Protein AF-A0A2E5PJ48-F1 (afdb_monomer)

pLDDT: mean 80.53, std 19.3, range [35.97, 98.06]

Radius of gyration: 12.06 Å; Cα contacts (8 Å, |Δi|>4): 80; chains: 1; bounding box: 27×26×31 Å

Secondary struct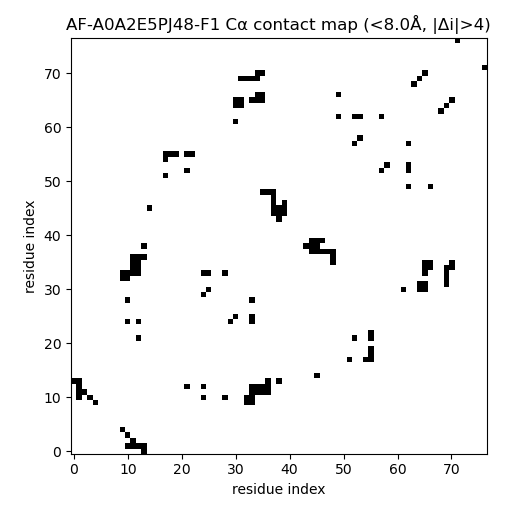ure (DSSP, 8-state):
--PPPTTS--PPP-SS-SSSHHHHHHHHH-GGG------TTSSS--S-HHHHHHHTT--HHHHHIIIIIHHHHHHT-

Solvent-accessible surface area (backbone atoms only — not comparable to full-atom values): 4903 Å² total; per-residue (Å²): 136,88,76,84,55,94,87,55,100,57,64,74,71,77,95,88,58,105,49,67,56,68,54,50,46,34,76,72,62,36,65,79,54,34,51,72,63,40,55,65,100,46,88,91,38,45,93,57,55,66,54,57,45,51,78,56,72,48,52,72,71,53,47,46,34,20,67,43,54,30,46,30,70,72,72,72,104

Nearest PDB structures (foldseek):
  4ig2-assembly1_A  TM=8.718E-01  e=2.313E-02  Pseudomonas fluorescens
  4epk-assembly1_B  TM=8.612E-01  e=2.473E-02  Pseudomonas fluorescens
  4eri-assembly1_B  TM=8.604E-01  e=2.473E-02  Pseudomonas fluorescens
  6mgt-assembly1_B  TM=8.536E-01  e=3.454E-02  Pseudomonas fluorescens
  8yt2-assembly2_B  TM=8.577E-01  e=3.454E-02  Pseudomonas fluorescens

Structure (mmCIF, N/CA/C/O backbone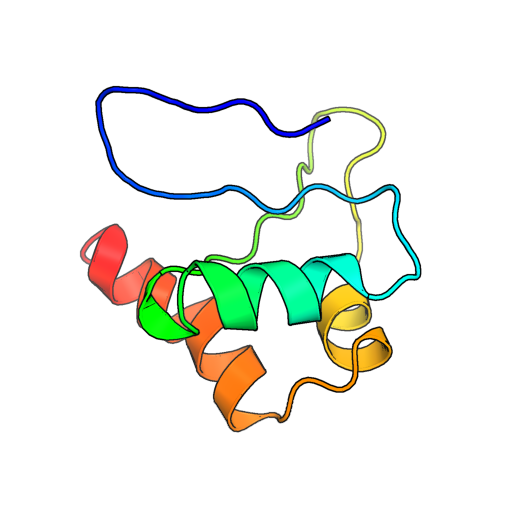):
data_AF-A0A2E5PJ48-F1
#
_entry.id   AF-A0A2E5PJ48-F1
#
loop_
_atom_site.group_PDB
_atom_site.id
_atom_site.type_symbol
_atom_site.label_atom_id
_atom_site.label_alt_id
_atom_site.label_comp_id
_atom_site.label_asym_id
_atom_site.label_entity_id
_atom_site.label_seq_id
_atom_site.pdbx_PDB_ins_code
_atom_site.Cartn_x
_atom_site.Cartn_y
_atom_site.Cartn_z
_atom_site.occupancy
_atom_site.B_iso_or_equiv
_atom_site.auth_seq_id
_atom_site.auth_comp_id
_atom_site.auth_asym_id
_atom_site.auth_atom_id
_atom_site.pdbx_PDB_model_num
ATOM 1 N N . MET A 1 1 ? 17.004 -4.971 6.446 1.00 35.97 1 MET A N 1
ATOM 2 C CA . MET A 1 1 ? 17.087 -5.392 7.870 1.00 35.97 1 MET A CA 1
ATOM 3 C C . MET A 1 1 ? 15.764 -5.089 8.586 1.00 35.97 1 MET A C 1
ATOM 5 O O . MET A 1 1 ? 15.396 -3.926 8.697 1.00 35.97 1 MET A O 1
ATOM 9 N N . VAL A 1 2 ? 15.016 -6.109 9.035 1.00 40.81 2 VAL A N 1
ATOM 10 C CA . VAL A 1 2 ? 13.691 -5.948 9.682 1.00 40.81 2 VAL A CA 1
ATOM 11 C C . VAL A 1 2 ? 13.868 -5.613 11.165 1.00 40.81 2 VAL A C 1
ATOM 13 O O . VAL A 1 2 ? 14.357 -6.442 11.930 1.00 40.81 2 VAL A O 1
ATOM 16 N N . LYS A 1 3 ? 13.463 -4.412 11.595 1.00 43.84 3 LYS A N 1
ATOM 17 C CA . LYS A 1 3 ? 13.388 -4.065 13.023 1.00 43.84 3 LYS A CA 1
ATOM 18 C C . LYS A 1 3 ? 11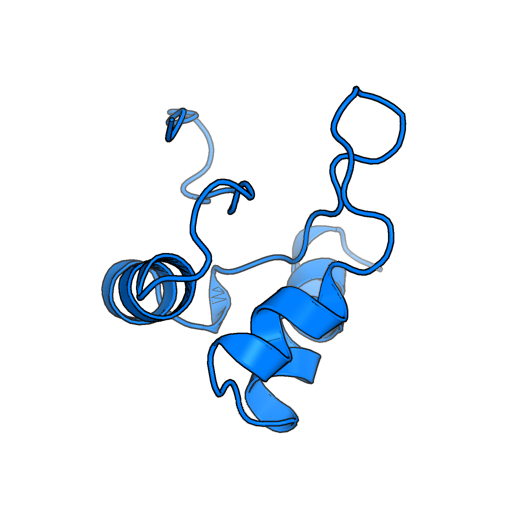.981 -4.354 13.549 1.00 43.84 3 LYS A C 1
ATOM 20 O O . LYS A 1 3 ? 11.016 -3.752 13.092 1.00 43.84 3 LYS A O 1
ATOM 25 N N . ARG A 1 4 ? 11.881 -5.276 14.511 1.00 41.12 4 ARG A N 1
ATOM 26 C CA . ARG A 1 4 ? 10.665 -5.521 15.300 1.00 41.12 4 ARG A CA 1
ATOM 27 C C . ARG A 1 4 ? 10.503 -4.395 16.324 1.00 41.12 4 ARG A C 1
ATOM 29 O O . ARG A 1 4 ? 11.429 -4.148 17.089 1.00 41.12 4 ARG A O 1
ATOM 36 N N . ASN A 1 5 ? 9.341 -3.746 16.346 1.00 45.44 5 ASN A N 1
ATOM 37 C CA . ASN A 1 5 ? 8.898 -2.942 17.482 1.00 45.44 5 ASN A CA 1
ATOM 38 C C . ASN A 1 5 ? 7.948 -3.816 18.315 1.00 45.44 5 ASN A C 1
ATOM 40 O O . ASN A 1 5 ? 6.944 -4.302 17.803 1.00 45.44 5 ASN A O 1
ATOM 44 N N . THR A 1 6 ? 8.318 -4.086 19.564 1.00 48.06 6 THR A N 1
ATOM 45 C CA . THR A 1 6 ? 7.649 -5.040 20.461 1.00 48.06 6 THR A CA 1
ATOM 46 C C . THR A 1 6 ? 6.356 -4.520 21.089 1.00 48.06 6 THR A C 1
ATOM 48 O O . THR A 1 6 ? 5.705 -5.281 21.793 1.00 48.06 6 THR A O 1
ATOM 51 N N . GLU A 1 7 ? 5.946 -3.277 20.823 1.00 52.50 7 GLU A N 1
ATOM 52 C CA . GLU A 1 7 ? 4.758 -2.689 21.467 1.00 52.50 7 GLU A CA 1
ATOM 53 C C . GLU A 1 7 ? 3.547 -2.509 20.546 1.00 52.50 7 GLU A C 1
ATOM 55 O O . GLU A 1 7 ? 2.441 -2.275 21.025 1.00 52.50 7 GLU A O 1
ATOM 60 N N . LYS A 1 8 ? 3.704 -2.662 19.227 1.00 51.38 8 LYS A N 1
ATOM 61 C CA . LYS A 1 8 ? 2.585 -2.672 18.274 1.00 51.38 8 LYS A CA 1
ATOM 62 C C . LYS A 1 8 ? 2.924 -3.649 17.159 1.00 51.38 8 LYS A C 1
ATOM 64 O O . LYS A 1 8 ? 3.914 -3.452 16.463 1.00 51.38 8 LYS A O 1
ATOM 69 N N . HIS A 1 9 ? 2.126 -4.704 17.016 1.00 50.81 9 HIS A N 1
ATOM 70 C CA . HIS A 1 9 ? 2.281 -5.756 16.009 1.00 50.81 9 HIS A CA 1
ATOM 71 C C . HIS A 1 9 ? 2.146 -5.210 14.574 1.00 50.81 9 HIS A C 1
ATOM 73 O O . HIS A 1 9 ? 1.143 -5.461 13.925 1.00 50.81 9 HIS A O 1
ATOM 79 N N . LYS A 1 10 ? 3.118 -4.439 14.067 1.00 51.41 10 LYS A N 1
ATOM 80 C CA . LYS A 1 10 ? 3.147 -3.974 12.673 1.00 51.41 10 LYS A CA 1
ATOM 81 C C . LYS A 1 10 ? 4.554 -4.025 12.095 1.00 51.41 10 LYS A C 1
ATOM 83 O O . LYS A 1 10 ? 5.524 -3.596 12.722 1.00 51.41 10 LYS A O 1
ATOM 88 N N . TYR A 1 11 ? 4.648 -4.559 10.880 1.00 54.75 11 TYR A N 1
ATOM 89 C CA . TYR A 1 11 ? 5.889 -4.695 10.128 1.00 54.75 11 TYR A CA 1
ATOM 90 C C . TYR A 1 11 ? 6.017 -3.537 9.137 1.00 54.75 11 TYR A C 1
ATOM 92 O O . TYR A 1 11 ? 5.119 -3.289 8.339 1.00 54.75 11 TYR A O 1
ATOM 100 N N . LEU A 1 12 ? 7.148 -2.834 9.185 1.00 52.47 12 LEU A N 1
ATOM 101 C CA . LEU A 1 12 ? 7.482 -1.773 8.238 1.00 52.47 12 LEU A CA 1
ATOM 102 C C . LEU A 1 12 ? 8.321 -2.377 7.103 1.00 52.47 12 LEU A C 1
ATOM 104 O O . LEU A 1 12 ? 9.398 -2.923 7.360 1.00 52.47 12 LEU A O 1
ATOM 108 N N . VAL A 1 13 ? 7.834 -2.305 5.863 1.00 52.69 13 VAL A N 1
ATOM 109 C CA . VAL A 1 13 ? 8.579 -2.746 4.672 1.00 52.69 13 VAL A CA 1
ATOM 110 C C . VAL A 1 13 ? 9.695 -1.728 4.388 1.00 52.69 13 VAL A C 1
ATOM 112 O O . VAL A 1 13 ? 9.433 -0.529 4.397 1.00 52.69 13 VAL A O 1
ATOM 115 N N . ARG A 1 14 ? 10.944 -2.174 4.176 1.00 54.69 14 ARG A N 1
ATOM 116 C CA . ARG A 1 14 ? 12.069 -1.320 3.741 1.00 54.69 14 ARG A CA 1
ATOM 117 C C . ARG A 1 14 ? 12.735 -1.896 2.492 1.00 54.69 14 ARG A C 1
ATOM 119 O O . ARG A 1 14 ? 12.975 -3.104 2.435 1.00 54.69 14 ARG A O 1
ATOM 126 N N . GLU A 1 15 ? 13.025 -1.009 1.542 1.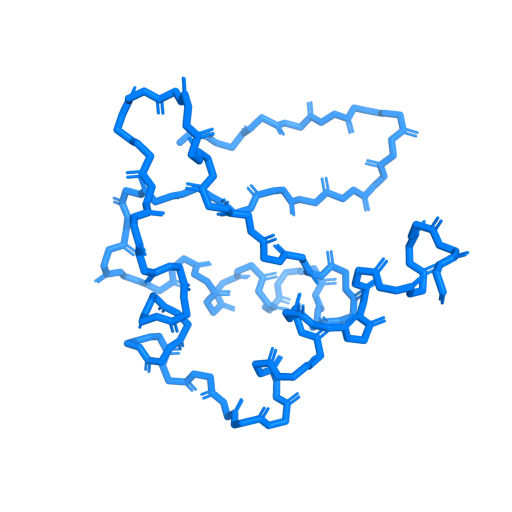00 58.78 15 GLU A N 1
ATOM 127 C CA . GLU A 1 15 ? 13.692 -1.261 0.265 1.00 58.78 15 GLU A CA 1
ATOM 128 C C . GLU A 1 15 ? 15.157 -1.667 0.447 1.00 58.78 15 GLU A C 1
ATOM 130 O O . GLU A 1 15 ? 16.023 -0.862 0.768 1.00 58.78 15 GLU A O 1
ATOM 135 N N . GLU A 1 16 ? 15.429 -2.939 0.207 1.00 45.59 16 GLU A N 1
ATOM 136 C CA . GLU A 1 16 ? 16.701 -3.400 -0.360 1.00 45.59 16 GLU A CA 1
ATOM 137 C C . GLU A 1 16 ? 16.476 -4.720 -1.120 1.00 45.59 16 GLU A C 1
ATOM 139 O O . GLU A 1 16 ? 17.367 -5.551 -1.249 1.00 45.59 16 GLU A O 1
ATOM 144 N N . ASN A 1 17 ? 15.247 -4.941 -1.613 1.00 45.09 17 ASN A N 1
ATOM 145 C CA . ASN A 1 17 ? 14.837 -6.184 -2.258 1.00 45.09 17 ASN A CA 1
ATOM 146 C C . ASN A 1 17 ? 13.911 -5.909 -3.451 1.00 45.09 17 ASN A C 1
ATOM 148 O O . ASN A 1 17 ? 12.692 -5.891 -3.296 1.00 45.09 17 ASN A O 1
ATOM 152 N N . ASN A 1 18 ? 14.495 -5.849 -4.653 1.00 50.03 18 ASN A N 1
ATOM 153 C CA . ASN A 1 18 ? 13.823 -6.124 -5.938 1.00 50.03 18 ASN A CA 1
ATOM 154 C C . ASN A 1 18 ? 13.439 -7.619 -6.046 1.00 50.03 18 ASN A C 1
ATOM 156 O O . ASN A 1 18 ? 13.731 -8.303 -7.023 1.00 50.03 18 ASN A O 1
ATOM 160 N N . GLY A 1 19 ? 12.871 -8.172 -4.978 1.00 57.91 19 GLY A N 1
ATOM 161 C CA . GLY A 1 19 ? 12.696 -9.601 -4.772 1.00 57.91 19 GLY A CA 1
ATOM 162 C C . GLY A 1 19 ? 11.384 -9.915 -4.059 1.00 57.91 19 GLY A C 1
ATOM 163 O O . GLY A 1 19 ? 10.564 -9.029 -3.829 1.00 57.91 19 GLY A O 1
ATOM 164 N N . PRO A 1 20 ? 11.169 -11.172 -3.648 1.00 73.50 20 PRO A N 1
ATOM 165 C CA . PRO A 1 20 ? 9.893 -11.650 -3.114 1.00 73.50 20 PRO A CA 1
ATOM 166 C C . PRO A 1 20 ? 9.511 -11.050 -1.751 1.00 73.50 20 PRO A C 1
ATOM 168 O O . PRO A 1 20 ? 8.512 -11.462 -1.174 1.00 73.50 20 PRO A O 1
ATOM 171 N N . ALA A 1 21 ? 10.276 -10.096 -1.212 1.00 85.44 21 ALA A N 1
ATOM 172 C CA . ALA A 1 21 ? 10.105 -9.584 0.143 1.00 85.44 21 ALA A CA 1
ATOM 173 C C . ALA A 1 21 ? 8.724 -8.948 0.400 1.00 85.44 21 ALA A C 1
ATOM 175 O O . ALA A 1 21 ? 8.125 -9.290 1.422 1.00 85.44 21 ALA A O 1
ATOM 176 N N . PRO A 1 22 ? 8.150 -8.109 -0.488 1.00 87.88 22 PRO A N 1
ATOM 177 C CA . PRO A 1 22 ? 6.801 -7.586 -0.271 1.00 87.88 22 PRO A CA 1
ATOM 178 C C . PRO A 1 22 ? 5.737 -8.693 -0.279 1.00 87.88 22 PRO A C 1
ATOM 180 O O . PRO A 1 22 ? 4.869 -8.711 0.592 1.00 87.88 22 PRO A O 1
ATOM 183 N N . LYS A 1 23 ? 5.835 -9.667 -1.198 1.00 90.25 23 LYS A N 1
ATOM 184 C CA . LYS A 1 23 ? 4.917 -10.823 -1.247 1.00 90.25 23 LYS A CA 1
ATOM 185 C C . LYS A 1 23 ? 5.068 -11.722 -0.015 1.00 90.25 23 LYS A C 1
ATOM 187 O O . LYS A 1 23 ? 4.068 -12.124 0.561 1.00 90.25 23 LYS A O 1
ATOM 192 N N . TYR A 1 24 ? 6.295 -11.962 0.440 1.00 90.50 24 TYR A N 1
ATOM 193 C CA . TYR A 1 24 ? 6.566 -12.696 1.676 1.00 90.50 24 TYR A CA 1
ATOM 194 C C . TYR A 1 24 ? 5.949 -11.997 2.893 1.00 90.50 24 TYR A C 1
ATOM 196 O O . TYR A 1 24 ? 5.335 -12.648 3.731 1.00 90.50 24 TYR A O 1
ATOM 204 N N . LEU A 1 25 ? 6.070 -10.668 2.989 1.00 91.81 25 LEU A N 1
ATOM 205 C CA . LEU A 1 25 ? 5.455 -9.904 4.077 1.00 91.81 25 LEU A CA 1
ATOM 206 C C . LEU A 1 25 ? 3.930 -9.951 4.022 1.00 91.81 25 LEU A C 1
ATOM 208 O O . LEU A 1 25 ? 3.308 -10.086 5.071 1.00 91.81 25 LEU A O 1
ATOM 212 N N . ARG A 1 26 ? 3.334 -9.915 2.826 1.00 93.31 26 ARG A N 1
ATOM 213 C CA . ARG A 1 26 ? 1.897 -10.156 2.651 1.00 93.31 26 ARG A CA 1
ATOM 214 C C . ARG A 1 26 ? 1.504 -11.537 3.165 1.00 93.31 26 ARG A C 1
ATOM 216 O O . ARG A 1 26 ? 0.533 -11.639 3.902 1.00 93.31 26 ARG A O 1
ATOM 223 N N . ASP A 1 27 ? 2.242 -12.577 2.790 1.00 93.62 27 ASP A N 1
ATOM 224 C CA . ASP A 1 27 ? 1.922 -13.954 3.180 1.00 93.62 27 ASP A CA 1
ATOM 225 C C . ASP A 1 27 ? 2.105 -14.179 4.690 1.00 93.62 27 ASP A C 1
ATOM 227 O O . ASP A 1 27 ? 1.377 -14.963 5.292 1.00 93.62 27 ASP A O 1
ATOM 231 N N . LEU A 1 28 ? 3.044 -13.461 5.313 1.00 95.06 28 LEU A N 1
ATOM 232 C CA . LEU A 1 28 ? 3.325 -13.548 6.744 1.00 95.06 28 LEU A CA 1
ATOM 233 C C . LEU A 1 28 ? 2.363 -12.719 7.611 1.00 95.06 28 LEU A C 1
ATOM 235 O O . LEU A 1 28 ? 1.924 -13.196 8.654 1.00 95.06 28 LEU A O 1
ATOM 239 N N . ALA A 1 29 ? 2.102 -11.465 7.236 1.00 93.38 29 ALA A N 1
ATOM 240 C CA . ALA A 1 29 ? 1.372 -10.499 8.062 1.00 93.38 29 ALA A CA 1
ATOM 241 C C . ALA A 1 29 ? -0.084 -10.289 7.618 1.00 93.38 29 ALA A C 1
ATOM 243 O O . ALA A 1 29 ? -0.894 -9.796 8.397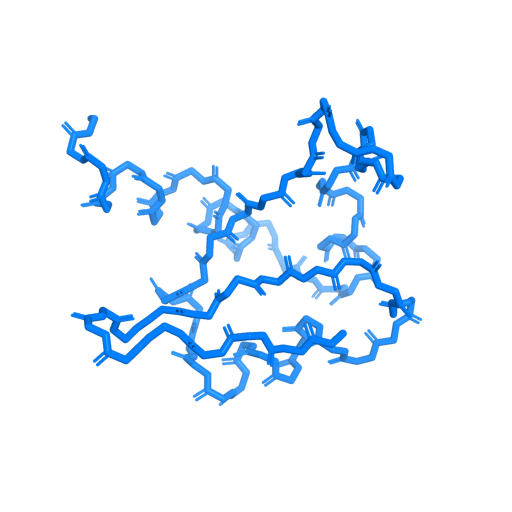 1.00 93.38 29 ALA A O 1
ATOM 24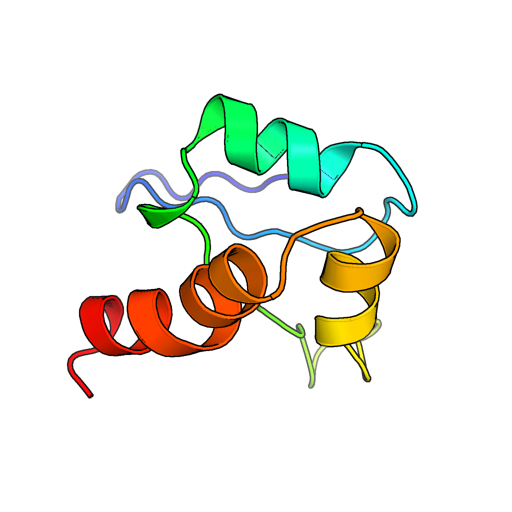4 N N . GLY A 1 30 ? -0.425 -10.664 6.386 1.00 95.19 30 GLY A N 1
ATOM 245 C CA . GLY A 1 30 ? -1.705 -10.344 5.765 1.00 95.19 30 GLY A CA 1
ATOM 246 C C . GLY A 1 30 ? -1.723 -8.945 5.147 1.00 95.19 30 GLY A C 1
ATOM 247 O O . GLY A 1 30 ? -1.028 -8.026 5.581 1.00 95.19 30 GLY A O 1
ATOM 248 N N . ILE A 1 31 ? -2.546 -8.775 4.110 1.00 96.69 31 ILE A N 1
ATOM 249 C CA . ILE A 1 31 ? -2.644 -7.514 3.360 1.00 96.69 31 ILE A CA 1
ATOM 250 C C . ILE A 1 31 ? -3.158 -6.343 4.212 1.00 96.69 31 ILE A C 1
ATOM 252 O O . ILE A 1 31 ? -2.808 -5.196 3.953 1.00 96.69 31 ILE A O 1
ATOM 256 N N . ASP A 1 32 ? -3.958 -6.624 5.241 1.00 96.44 32 ASP A N 1
ATOM 257 C CA . ASP A 1 32 ? -4.583 -5.626 6.117 1.00 96.44 32 ASP A CA 1
ATOM 258 C C . ASP A 1 32 ? -3.616 -5.018 7.147 1.00 96.44 32 ASP A C 1
ATOM 260 O O . ASP A 1 32 ? -3.852 -3.925 7.658 1.00 96.44 32 ASP A O 1
ATOM 264 N N . GLU A 1 33 ? -2.488 -5.684 7.408 1.00 96.00 33 GLU A N 1
ATOM 265 C CA . GLU A 1 33 ? -1.476 -5.224 8.370 1.00 96.00 33 GLU A CA 1
ATOM 266 C C . GLU A 1 33 ? -0.283 -4.523 7.710 1.00 96.00 33 GLU A C 1
ATOM 268 O O . GLU A 1 33 ? 0.655 -4.086 8.384 1.00 96.00 33 GLU A O 1
ATOM 273 N N . MET A 1 34 ? -0.312 -4.383 6.384 1.00 96.00 34 MET A N 1
ATOM 274 C CA . MET A 1 34 ? 0.729 -3.713 5.612 1.00 96.00 34 MET A CA 1
ATOM 275 C C . MET A 1 34 ? 0.409 -2.230 5.407 1.00 96.00 34 MET A C 1
ATOM 277 O O . MET A 1 34 ? -0.724 -1.862 5.098 1.00 96.00 34 MET A O 1
ATOM 281 N N . LEU A 1 35 ? 1.435 -1.384 5.525 1.00 96.25 35 LEU A N 1
ATOM 282 C CA . LEU A 1 35 ? 1.378 0.057 5.267 1.00 96.25 35 LEU A CA 1
ATOM 283 C C . LEU A 1 35 ? 2.522 0.453 4.327 1.00 96.25 35 LEU A C 1
ATOM 285 O O . LEU A 1 35 ? 3.644 -0.038 4.486 1.00 96.25 35 LEU A O 1
ATOM 289 N N . LEU A 1 36 ? 2.255 1.356 3.380 1.00 94.19 36 LEU A N 1
ATOM 290 C CA . LEU A 1 36 ? 3.294 1.905 2.508 1.00 94.19 36 LEU A CA 1
ATOM 291 C C . LEU A 1 36 ? 4.146 2.938 3.256 1.00 94.19 36 LEU A C 1
ATOM 293 O O . LEU A 1 36 ? 3.615 3.847 3.890 1.00 94.19 36 LEU A O 1
ATOM 297 N N . GLY A 1 37 ? 5.470 2.829 3.148 1.00 90.88 37 GLY A N 1
ATOM 298 C CA . GLY A 1 37 ? 6.405 3.802 3.709 1.00 90.88 37 GLY A CA 1
ATOM 299 C C . GLY A 1 37 ? 7.509 4.132 2.714 1.00 90.88 37 GLY A C 1
ATOM 300 O O . GLY A 1 37 ? 8.185 3.229 2.240 1.00 90.88 37 GLY A O 1
ATOM 301 N N . SER A 1 38 ? 7.706 5.421 2.427 1.00 88.12 38 SER A N 1
ATOM 302 C CA . SER A 1 38 ? 8.729 5.889 1.479 1.00 88.12 38 SER A CA 1
ATOM 303 C C . SER A 1 38 ? 10.118 6.031 2.102 1.00 88.12 38 SER A C 1
ATOM 305 O O . SER A 1 38 ? 11.125 6.009 1.410 1.00 88.12 38 SER A O 1
ATOM 307 N N . GLY A 1 39 ? 10.207 6.244 3.418 1.00 84.69 39 GLY A N 1
ATOM 308 C CA . GLY A 1 39 ? 11.483 6.591 4.052 1.00 84.69 39 GLY A CA 1
ATOM 309 C C . GLY A 1 39 ? 12.083 7.916 3.555 1.00 84.69 39 GLY A C 1
ATOM 310 O O . GLY A 1 39 ? 13.261 8.170 3.804 1.00 84.69 39 GLY A O 1
ATOM 311 N N . LEU A 1 40 ? 11.298 8.767 2.876 1.00 80.75 40 LEU A N 1
ATOM 312 C CA . LEU A 1 40 ? 11.737 10.099 2.452 1.00 80.75 40 LEU A CA 1
ATOM 313 C C . LEU A 1 40 ? 12.274 10.897 3.650 1.00 80.75 40 LEU A C 1
ATOM 315 O O . LEU A 1 40 ? 11.797 10.746 4.775 1.00 80.75 40 LEU A O 1
ATOM 319 N N . LEU A 1 41 ? 13.258 11.762 3.380 1.00 79.31 41 LEU A N 1
ATOM 320 C CA . LEU A 1 41 ? 14.049 12.542 4.351 1.00 79.31 41 LEU A CA 1
ATOM 321 C C . LEU A 1 41 ? 15.170 11.770 5.081 1.00 79.31 41 LEU A C 1
ATOM 323 O O . LEU A 1 41 ? 15.967 12.400 5.773 1.00 79.31 41 LEU A O 1
ATOM 327 N N . PHE A 1 42 ? 15.309 10.454 4.869 1.00 72.56 42 PHE A N 1
ATOM 328 C CA . PHE A 1 42 ? 16.446 9.658 5.357 1.00 72.56 42 PHE A CA 1
ATOM 329 C C . PHE A 1 42 ? 17.087 8.856 4.211 1.00 72.56 42 PHE A C 1
ATOM 331 O O . PHE A 1 42 ? 16.474 7.903 3.739 1.00 72.56 42 PHE A O 1
ATOM 338 N N . PRO A 1 43 ? 18.304 9.199 3.746 1.00 68.56 43 PRO A N 1
ATOM 339 C CA . PRO A 1 43 ? 18.929 8.507 2.620 1.00 68.5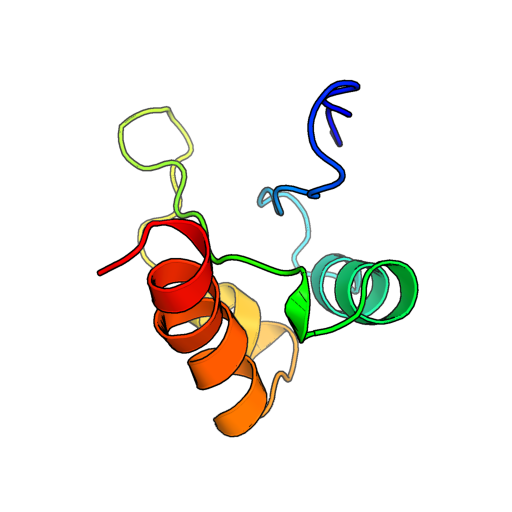6 43 PRO A CA 1
ATOM 340 C C . PRO A 1 43 ? 19.250 7.025 2.911 1.00 68.56 43 PRO A C 1
ATOM 342 O O . PRO A 1 43 ? 19.762 6.735 3.998 1.00 68.56 43 PRO A O 1
ATOM 345 N N . PRO A 1 44 ? 19.047 6.109 1.939 1.00 72.06 44 PRO A N 1
ATOM 346 C CA . PRO A 1 44 ? 18.327 6.307 0.678 1.00 72.06 44 PRO A CA 1
ATOM 347 C C . PRO A 1 44 ? 16.808 6.189 0.909 1.00 72.06 44 PRO A C 1
ATOM 349 O O . PRO A 1 44 ? 16.306 5.114 1.222 1.00 72.06 44 PRO A O 1
ATOM 352 N N . GLY A 1 45 ? 16.078 7.299 0.787 1.00 77.44 45 GLY A N 1
ATOM 353 C CA . GLY A 1 45 ? 14.614 7.277 0.781 1.00 77.44 45 GLY A CA 1
ATOM 354 C C . GLY A 1 45 ? 14.105 6.928 -0.616 1.00 77.44 45 GLY A C 1
ATOM 355 O O . GLY A 1 45 ? 14.754 7.282 -1.600 1.00 77.44 45 GLY A O 1
ATOM 356 N N . ASP A 1 46 ? 12.956 6.269 -0.697 1.00 84.25 46 ASP A N 1
ATOM 357 C CA . ASP A 1 46 ? 12.337 5.844 -1.949 1.00 84.25 46 ASP A CA 1
ATOM 358 C C . ASP A 1 46 ? 11.484 6.984 -2.548 1.00 84.25 46 ASP A C 1
ATOM 360 O O . ASP A 1 46 ? 10.504 7.418 -1.923 1.00 84.25 46 ASP A O 1
ATOM 364 N N . PRO A 1 47 ? 11.851 7.512 -3.732 1.00 85.69 47 PRO A N 1
ATOM 365 C CA . PRO A 1 47 ? 11.085 8.553 -4.405 1.00 85.69 47 PRO A CA 1
ATOM 366 C C . PRO A 1 47 ? 9.794 8.041 -5.069 1.00 85.69 47 PRO A C 1
ATOM 368 O O . PRO A 1 47 ? 8.922 8.862 -5.351 1.00 85.69 47 PRO A O 1
ATOM 371 N N . ASP A 1 48 ? 9.645 6.732 -5.313 1.00 89.75 48 ASP A N 1
ATOM 372 C CA . ASP A 1 48 ? 8.450 6.122 -5.915 1.00 89.75 48 ASP A CA 1
ATOM 373 C C . ASP A 1 48 ? 8.095 4.768 -5.258 1.00 89.75 48 ASP A C 1
ATOM 375 O O . ASP A 1 48 ? 8.167 3.709 -5.894 1.00 89.75 48 ASP A O 1
ATOM 379 N N . PRO A 1 49 ? 7.611 4.781 -4.001 1.00 89.12 49 PRO A N 1
ATOM 380 C CA . PRO A 1 49 ? 7.281 3.560 -3.260 1.00 89.12 49 PRO A CA 1
ATOM 381 C C . PRO A 1 49 ? 6.094 2.783 -3.840 1.00 89.12 49 PRO A C 1
ATOM 383 O O . PRO A 1 49 ? 5.895 1.608 -3.526 1.00 89.12 49 PRO A O 1
ATOM 386 N N . LEU A 1 50 ? 5.292 3.404 -4.711 1.00 92.31 50 LEU A N 1
ATOM 387 C CA . LEU A 1 50 ? 4.224 2.703 -5.422 1.00 92.31 50 LEU A CA 1
ATOM 388 C C . LEU A 1 50 ? 4.787 1.791 -6.512 1.00 92.31 50 LEU A C 1
ATOM 390 O O . LEU A 1 50 ? 4.236 0.710 -6.739 1.00 92.31 50 LEU A O 1
ATOM 394 N N . SER A 1 51 ? 5.882 2.191 -7.166 1.00 90.62 51 SER A N 1
ATOM 395 C CA . SER A 1 51 ? 6.558 1.340 -8.147 1.00 90.62 51 SER A CA 1
ATOM 396 C C . SER A 1 51 ? 7.033 0.023 -7.530 1.00 90.62 51 SER A C 1
ATOM 398 O O . SER A 1 51 ? 6.851 -1.022 -8.150 1.00 90.62 51 SER A O 1
ATOM 400 N N . ALA A 1 52 ? 7.510 0.030 -6.281 1.00 86.75 52 ALA A N 1
ATOM 401 C CA . ALA A 1 52 ? 7.946 -1.175 -5.580 1.00 86.75 52 ALA A CA 1
ATOM 402 C C . ALA A 1 52 ? 6.815 -2.210 -5.418 1.00 86.75 52 ALA A C 1
ATOM 404 O O . ALA A 1 52 ? 7.024 -3.407 -5.624 1.00 86.75 52 ALA A O 1
ATOM 405 N N . LEU A 1 53 ? 5.588 -1.766 -5.112 1.00 92.44 53 LEU A N 1
ATOM 406 C CA . LEU A 1 53 ? 4.430 -2.666 -5.019 1.00 92.44 53 LEU A CA 1
ATOM 407 C C . LEU A 1 53 ? 4.018 -3.219 -6.390 1.00 92.44 53 LEU A C 1
ATOM 409 O O . LEU A 1 53 ? 3.691 -4.402 -6.500 1.00 92.44 53 LEU A O 1
ATOM 413 N N . ARG A 1 54 ? 4.059 -2.385 -7.435 1.00 93.19 54 ARG A N 1
ATOM 414 C CA . ARG A 1 54 ? 3.748 -2.796 -8.816 1.00 93.19 54 ARG A CA 1
ATOM 415 C C . ARG A 1 54 ? 4.762 -3.810 -9.340 1.00 93.19 54 ARG A C 1
ATOM 417 O O . ARG A 1 54 ? 4.369 -4.840 -9.872 1.00 93.19 54 ARG A O 1
ATOM 424 N N . ASN A 1 55 ? 6.050 -3.556 -9.120 1.00 90.44 55 ASN A N 1
ATOM 425 C CA . ASN A 1 55 ? 7.144 -4.456 -9.492 1.00 90.44 55 ASN A CA 1
ATOM 426 C C . ASN A 1 55 ? 7.078 -5.789 -8.730 1.00 90.44 55 ASN A C 1
ATOM 428 O O . ASN A 1 55 ? 7.581 -6.803 -9.204 1.00 90.44 55 ASN A O 1
ATOM 432 N N . ALA A 1 56 ? 6.439 -5.798 -7.559 1.00 90.81 56 ALA A N 1
ATOM 433 C CA . ALA A 1 56 ? 6.137 -6.997 -6.792 1.00 90.81 56 ALA A CA 1
ATOM 434 C C . ALA A 1 56 ? 4.762 -7.611 -7.136 1.00 90.81 56 ALA A C 1
ATOM 436 O O . ALA A 1 56 ? 4.220 -8.347 -6.316 1.00 90.81 56 ALA A O 1
ATOM 437 N N . ASP A 1 57 ? 4.186 -7.328 -8.309 1.00 92.38 57 ASP A N 1
ATOM 438 C CA . ASP A 1 57 ? 2.899 -7.840 -8.818 1.00 92.38 57 ASP A CA 1
ATOM 439 C C . ASP A 1 57 ? 1.728 -7.778 -7.819 1.00 92.38 57 ASP A C 1
ATOM 441 O O . ASP A 1 57 ? 0.909 -8.702 -7.726 1.00 92.38 57 ASP A O 1
ATOM 445 N N . PHE A 1 58 ? 1.640 -6.715 -7.022 1.00 94.19 58 PHE A N 1
ATOM 446 C CA . PHE A 1 58 ? 0.425 -6.461 -6.254 1.00 94.19 58 PHE A CA 1
ATOM 447 C C . PHE A 1 58 ? -0.680 -5.971 -7.197 1.00 94.19 58 PHE A C 1
ATOM 449 O O . PHE A 1 58 ? -0.438 -5.156 -8.082 1.00 94.19 58 PHE A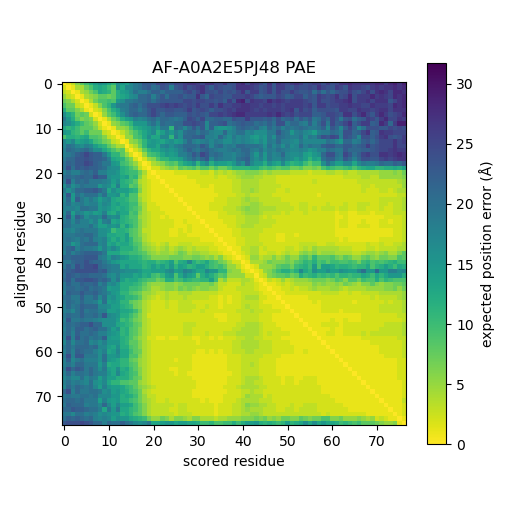 O 1
ATOM 456 N N . SER A 1 59 ? -1.907 -6.458 -6.998 1.00 96.12 59 SER A N 1
ATOM 457 C CA . SER A 1 59 ? -3.076 -5.944 -7.715 1.00 96.12 59 SER A CA 1
ATOM 458 C C . SER A 1 59 ? -3.410 -4.521 -7.270 1.00 96.12 59 SER A C 1
ATOM 460 O O . SER A 1 59 ? -3.082 -4.123 -6.150 1.00 96.12 59 SER A O 1
ATOM 462 N N . ASP A 1 60 ? -4.151 -3.779 -8.093 1.00 97.38 60 ASP A N 1
ATOM 463 C CA . ASP A 1 60 ? -4.599 -2.423 -7.751 1.00 97.38 60 ASP A CA 1
ATOM 464 C C . ASP A 1 60 ? -5.401 -2.383 -6.444 1.00 97.38 60 ASP A C 1
ATOM 466 O O . ASP A 1 60 ? -5.230 -1.477 -5.630 1.00 97.38 60 ASP A O 1
ATOM 470 N N . THR A 1 61 ? -6.222 -3.407 -6.184 1.00 98.00 61 THR A N 1
ATOM 471 C CA . THR A 1 61 ? -6.956 -3.543 -4.918 1.00 98.00 61 THR A CA 1
ATOM 472 C C . THR A 1 61 ? -6.009 -3.675 -3.729 1.00 98.00 61 THR A C 1
ATOM 474 O O . THR A 1 61 ? -6.221 -3.035 -2.700 1.00 98.00 61 THR A O 1
ATOM 477 N N . HIS A 1 62 ? -4.947 -4.475 -3.855 1.00 97.44 62 HIS A N 1
ATOM 478 C CA . HIS A 1 62 ? -3.955 -4.592 -2.794 1.00 97.44 62 HIS A CA 1
ATOM 479 C C . HIS A 1 62 ? -3.157 -3.298 -2.608 1.00 97.44 62 HIS A C 1
ATOM 481 O O . HIS A 1 62 ? -2.921 -2.890 -1.474 1.00 97.44 62 HIS A O 1
ATOM 487 N N . ILE A 1 63 ? -2.770 -2.635 -3.701 1.00 97.25 63 ILE A N 1
ATOM 488 C CA . ILE A 1 63 ? -2.059 -1.353 -3.648 1.00 97.25 63 ILE A 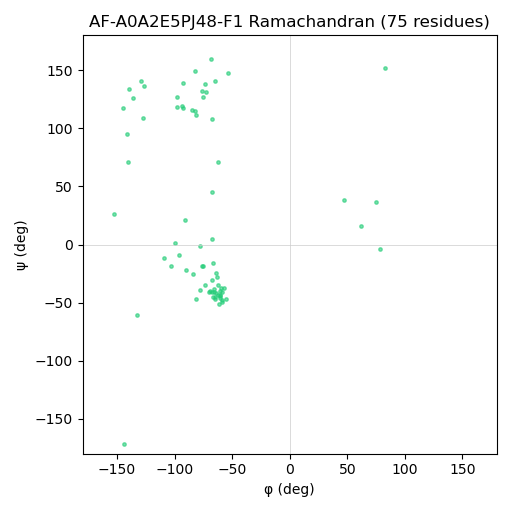CA 1
ATOM 489 C C . ILE A 1 63 ? -2.924 -0.308 -2.940 1.00 97.25 63 ILE A C 1
ATOM 491 O O . ILE A 1 63 ? -2.442 0.346 -2.020 1.00 97.25 63 ILE A O 1
ATOM 495 N N . HIS A 1 64 ? -4.210 -0.203 -3.284 1.00 97.88 64 HIS A N 1
ATOM 496 C CA . HIS A 1 64 ? -5.153 0.692 -2.608 1.00 97.88 64 HIS A CA 1
ATOM 497 C C . HIS A 1 64 ? -5.268 0.384 -1.107 1.00 97.88 64 HIS A C 1
ATOM 499 O O . HIS A 1 64 ? -5.294 1.294 -0.275 1.00 97.88 64 HIS A O 1
ATOM 505 N N . ARG A 1 65 ? -5.293 -0.903 -0.738 1.00 97.94 65 ARG A N 1
ATOM 506 C CA . ARG A 1 65 ? -5.339 -1.335 0.664 1.00 97.94 65 ARG A CA 1
ATOM 507 C C . ARG A 1 65 ? -4.101 -0.861 1.436 1.00 97.94 65 ARG A C 1
ATOM 509 O O . ARG A 1 65 ? -4.248 -0.204 2.462 1.00 97.94 65 ARG A O 1
ATOM 516 N N . ILE A 1 66 ? -2.904 -1.123 0.905 1.00 96.69 66 ILE A N 1
ATOM 517 C CA . ILE A 1 66 ? -1.614 -0.802 1.542 1.00 96.69 66 ILE A CA 1
ATOM 518 C C . ILE A 1 66 ? -1.341 0.712 1.573 1.00 96.69 66 ILE A C 1
ATOM 520 O O . ILE A 1 66 ? -0.798 1.222 2.556 1.00 96.69 66 ILE A O 1
ATOM 524 N N . ALA A 1 67 ? -1.667 1.426 0.492 1.00 96.50 67 ALA A N 1
ATOM 525 C CA . ALA A 1 67 ? -1.286 2.824 0.298 1.00 96.50 67 ALA A CA 1
ATOM 526 C C . ALA A 1 67 ? -2.309 3.836 0.835 1.00 96.50 67 ALA A C 1
ATOM 528 O O . ALA A 1 67 ? -1.926 4.970 1.109 1.00 96.50 67 ALA A O 1
ATOM 529 N N . ASP A 1 68 ? -3.580 3.453 1.001 1.00 97.00 68 ASP A N 1
ATOM 530 C CA . ASP A 1 68 ? -4.640 4.378 1.426 1.00 97.00 68 ASP A CA 1
ATOM 531 C C . ASP A 1 68 ? -5.511 3.814 2.555 1.00 97.00 68 ASP A C 1
ATOM 533 O O . ASP A 1 68 ? -5.526 4.364 3.659 1.00 97.00 68 ASP A O 1
ATOM 537 N N . SER A 1 69 ? -6.194 2.686 2.333 1.00 98.06 69 SER A N 1
ATOM 538 C CA . SER A 1 69 ? -7.214 2.213 3.281 1.00 98.06 69 SER A CA 1
ATOM 539 C C . SER A 1 69 ? -6.640 1.832 4.650 1.00 98.06 69 SER A C 1
ATOM 541 O O . SER A 1 69 ? -7.171 2.252 5.681 1.00 98.06 69 SER A O 1
ATOM 543 N N . ASN A 1 70 ? -5.544 1.066 4.683 1.00 97.19 70 ASN A N 1
ATOM 544 C CA . ASN A 1 70 ? -4.909 0.656 5.935 1.00 97.19 70 ASN A CA 1
ATOM 545 C C . ASN A 1 70 ? -4.296 1.857 6.679 1.00 97.19 70 ASN A C 1
ATOM 547 O O . ASN A 1 70 ? -4.538 1.968 7.883 1.00 97.19 70 ASN A O 1
ATOM 551 N N . PRO A 1 71 ? -3.556 2.786 6.027 1.00 96.62 71 PRO A N 1
ATOM 552 C CA . PRO A 1 71 ? -3.102 4.013 6.678 1.00 96.62 71 PRO A CA 1
ATOM 553 C C . PRO A 1 71 ? -4.231 4.842 7.293 1.00 96.62 71 PRO A C 1
ATOM 555 O O . PRO A 1 71 ? -4.114 5.229 8.455 1.00 96.62 71 PRO A O 1
ATOM 558 N N . ARG A 1 72 ? -5.336 5.075 6.568 1.00 96.88 72 ARG A N 1
ATOM 559 C CA . ARG A 1 72 ? -6.497 5.818 7.095 1.00 96.88 72 ARG A CA 1
ATOM 560 C C . ARG A 1 72 ? -7.068 5.159 8.338 1.00 96.88 72 ARG A C 1
ATOM 562 O O . ARG A 1 72 ? -7.199 5.807 9.373 1.00 96.88 72 ARG A O 1
ATOM 569 N N . SER A 1 73 ? -7.307 3.850 8.264 1.00 96.06 73 SER A N 1
ATOM 570 C CA . SER A 1 73 ? -7.802 3.084 9.406 1.00 96.06 73 SER A CA 1
ATOM 571 C C . SER A 1 73 ? -6.825 3.089 10.584 1.00 96.06 73 SER A C 1
ATOM 573 O O . SER A 1 73 ? -7.264 3.065 11.730 1.00 96.06 73 SER A O 1
ATOM 575 N N . PHE A 1 74 ? -5.514 3.083 10.331 1.00 94.94 74 PHE A N 1
ATOM 576 C CA . PHE A 1 74 ? -4.501 3.016 11.382 1.00 94.94 74 PHE A CA 1
ATOM 577 C C . PHE A 1 74 ? -4.272 4.358 12.085 1.00 94.94 74 PHE A C 1
ATOM 579 O O . PHE A 1 74 ? -4.077 4.380 13.299 1.00 94.94 74 PHE A O 1
ATOM 586 N N . PHE A 1 75 ? -4.276 5.462 11.338 1.00 94.88 75 PHE A N 1
ATOM 587 C CA . PHE A 1 75 ? -4.013 6.801 11.869 1.00 94.88 75 PHE A CA 1
ATOM 588 C C . PHE A 1 75 ? -5.284 7.590 12.219 1.00 94.88 75 PHE A C 1
ATOM 590 O O . PHE A 1 75 ? -5.176 8.628 12.866 1.00 94.88 75 PHE A O 1
ATOM 597 N N . GLY A 1 76 ? -6.469 7.095 11.848 1.00 91.56 76 GLY A N 1
ATOM 598 C CA . GLY A 1 76 ? -7.751 7.726 12.170 1.00 91.56 76 GLY A CA 1
ATOM 599 C C . GLY A 1 76 ? -8.059 8.966 11.327 1.00 91.56 76 GLY A C 1
ATOM 600 O O . GLY A 1 76 ? -8.602 9.930 11.863 1.00 91.56 76 GLY A O 1
ATOM 601 N N . PHE A 1 77 ? -7.679 8.947 10.044 1.00 77.62 77 PHE A N 1
ATOM 602 C CA . PHE A 1 77 ? -8.012 9.996 9.068 1.00 77.62 77 PHE A CA 1
ATOM 603 C C . PHE A 1 77 ? -9.360 9.762 8.387 1.00 77.62 77 PHE A C 1
ATOM 605 O O . PHE A 1 77 ? -9.706 8.582 8.149 1.00 77.62 77 PHE A O 1
#

Sequence (77 aa):
MVKRNTEKHKYLVREENNGPAPKYLRDLAGIDEMLLGSGLLFPPGDPDPLSALRNADFSDTHIHRIADSNPRSFFGF

Mean predicted aligned error: 9.45 Å

Foldseek 3Di:
DWDDDPPDPATADDDPDLDLVVVVCCVVPNLLRAAQDQCPPDPPGHPCSLVSCVSNVDDPVSSCNHYPVSVCVVVVD